Protein AF-A0A3C0S1H1-F1 (afdb_monomer_lite)

Foldseek 3Di:
DDEEEAQDAQCVCVVCVVVVVVNVVVPHAYAHAFNHLDAAVVDDQVVRVVRSVVSCVPRVDQAYEYRVNHHDPVNVVVNVVRHDYDDDPDDPPPD

Radius of gyration: 13.22 Å; chains: 1; bounding box: 35×28×32 Å

Sequence (95 aa):
QVKATFFCVAENIKKNPHLFQRILAEGHQVGNHTYNHLKGWETNDEQYLANVAKCQELTQTDLFRPPYARATKSQLRQLYKKYRVIMWDIMSGDF

Secondary structure (DSSP, 8-state):
----EEEE-HHHHHH-HHHHHHHHHTT-EEEE--SS---GGGS-HHHHHHHHHHHHHHH--SEE--GGG---HHHHHHHTTT-EE---S------

Structure (mmCIF, N/CA/C/O backbone):
data_AF-A0A3C0S1H1-F1
#
_entry.id   AF-A0A3C0S1H1-F1
#
loop_
_atom_site.group_PDB
_atom_site.id
_atom_site.type_symbol
_atom_site.label_atom_id
_atom_site.label_alt_id
_atom_site.label_comp_id
_atom_site.label_asym_id
_atom_site.label_entity_id
_atom_site.label_seq_id
_atom_site.pdbx_PDB_ins_code
_atom_site.Cartn_x
_atom_site.Cartn_y
_atom_site.Cartn_z
_atom_site.occupancy
_atom_site.B_iso_or_equiv
_atom_site.auth_seq_id
_atom_site.auth_comp_id
_atom_site.auth_asym_id
_atom_site.auth_atom_id
_atom_site.pdbx_PDB_model_num
ATOM 1 N N . GLN A 1 1 ? -22.963 -2.831 13.295 1.00 79.62 1 GLN A N 1
ATOM 2 C CA . GLN A 1 1 ? -22.106 -1.934 12.485 1.00 79.62 1 GLN A CA 1
ATOM 3 C C . GLN A 1 1 ? -21.158 -2.800 11.667 1.00 79.62 1 GLN A C 1
ATOM 5 O O . GLN A 1 1 ? -20.616 -3.743 12.230 1.00 79.62 1 GLN A O 1
ATOM 10 N N . VAL A 1 2 ? -20.986 -2.526 10.373 1.00 95.69 2 VAL A N 1
ATOM 11 C CA . VAL A 1 2 ? -20.068 -3.280 9.496 1.00 95.69 2 VAL A CA 1
ATOM 12 C C . VAL A 1 2 ? -18.714 -2.572 9.453 1.00 95.69 2 VAL A C 1
ATOM 14 O O . VAL A 1 2 ? -18.656 -1.345 9.527 1.00 95.69 2 VAL A O 1
ATOM 17 N N . LYS A 1 3 ? -17.623 -3.337 9.371 1.00 96.81 3 LYS A N 1
ATOM 18 C CA . LYS A 1 3 ? -16.267 -2.802 9.206 1.00 96.81 3 LYS A CA 1
ATOM 19 C C . LYS A 1 3 ? -15.798 -2.994 7.766 1.00 96.81 3 LYS A C 1
ATOM 21 O O . LYS A 1 3 ? -16.209 -3.941 7.103 1.00 96.81 3 LYS A O 1
ATOM 26 N N . ALA A 1 4 ? -14.932 -2.097 7.313 1.00 97.81 4 ALA A N 1
ATOM 27 C CA . ALA A 1 4 ? -14.335 -2.111 5.989 1.00 97.81 4 ALA A CA 1
ATOM 28 C C . ALA A 1 4 ? -12.813 -1.943 6.087 1.00 97.81 4 ALA A C 1
ATOM 30 O O . ALA A 1 4 ? -12.275 -1.583 7.142 1.00 97.81 4 ALA A O 1
ATOM 31 N N . THR A 1 5 ? -12.145 -2.182 4.962 1.00 98.31 5 THR A N 1
ATOM 32 C CA . THR A 1 5 ? -10.714 -1.944 4.779 1.00 98.31 5 THR A CA 1
ATOM 33 C C . THR A 1 5 ? -10.525 -0.836 3.752 1.00 98.31 5 THR A C 1
ATOM 35 O O . THR A 1 5 ? -10.991 -0.950 2.620 1.00 98.31 5 THR A O 1
ATOM 38 N N . PHE A 1 6 ? -9.811 0.219 4.133 1.00 98.50 6 PHE A N 1
ATOM 39 C CA . PHE A 1 6 ? -9.513 1.359 3.272 1.00 98.50 6 PHE A CA 1
ATOM 40 C C . PHE A 1 6 ? -8.083 1.247 2.747 1.00 98.50 6 PHE A C 1
ATOM 42 O O . PHE A 1 6 ? -7.127 1.331 3.513 1.00 98.50 6 PHE A O 1
ATOM 49 N N . PHE A 1 7 ? -7.920 1.063 1.436 1.00 98.62 7 PHE A N 1
ATOM 50 C CA . PHE A 1 7 ? -6.607 1.092 0.790 1.00 98.62 7 PHE A CA 1
ATOM 51 C C . PHE A 1 7 ? -6.215 2.545 0.521 1.00 98.62 7 PHE A C 1
ATOM 53 O O . PHE A 1 7 ? -6.671 3.161 -0.441 1.00 98.62 7 PHE A O 1
ATOM 60 N N . CYS A 1 8 ? -5.404 3.111 1.409 1.00 98.56 8 CYS A N 1
ATOM 61 C CA . CYS A 1 8 ? -5.101 4.533 1.422 1.00 98.56 8 CYS A CA 1
ATOM 62 C C . CYS A 1 8 ? -3.854 4.863 0.594 1.00 98.56 8 CYS A C 1
ATOM 64 O O . CYS A 1 8 ? -2.825 4.193 0.681 1.00 98.56 8 CYS A O 1
ATOM 66 N N . VAL A 1 9 ? -3.943 5.958 -0.161 1.00 98.69 9 VAL A N 1
ATOM 67 C CA . VAL A 1 9 ? -2.804 6.595 -0.833 1.00 98.69 9 VAL A CA 1
ATOM 68 C C . VAL A 1 9 ? -2.147 7.568 0.148 1.00 98.69 9 VAL A C 1
ATOM 70 O O . VAL A 1 9 ? -2.824 8.443 0.693 1.00 98.69 9 VAL A O 1
ATOM 73 N N . ALA A 1 10 ? -0.840 7.442 0.382 1.00 98.38 10 AL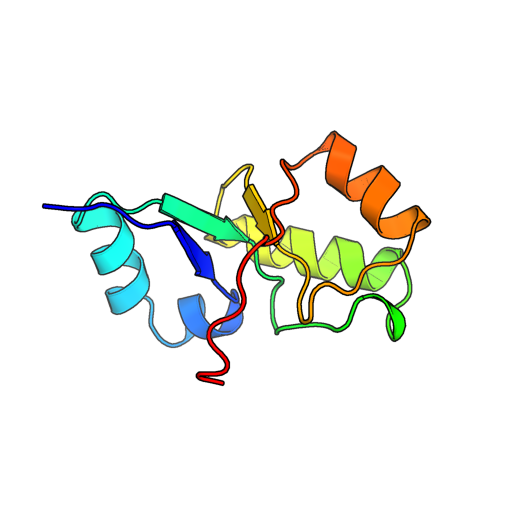A A N 1
ATOM 74 C CA . ALA A 1 10 ? -0.138 8.211 1.420 1.00 98.38 10 ALA A CA 1
ATOM 75 C C . ALA A 1 10 ? -0.255 9.732 1.256 1.00 98.38 10 ALA A C 1
ATOM 77 O O . ALA A 1 10 ? -0.375 10.463 2.238 1.00 98.38 10 ALA A O 1
ATOM 78 N N . GLU A 1 11 ? -0.237 10.225 0.019 1.00 98.50 11 GLU A N 1
ATOM 79 C CA . GLU A 1 11 ? -0.402 11.647 -0.265 1.00 98.50 11 GLU A CA 1
ATOM 80 C C . GLU A 1 11 ? -1.760 12.173 0.233 1.00 98.50 11 GLU A C 1
ATOM 82 O O . GLU A 1 11 ? -1.832 13.268 0.792 1.00 98.50 11 GLU A O 1
ATOM 87 N N . ASN A 1 12 ? -2.820 11.365 0.133 1.00 98.44 12 ASN A N 1
ATOM 88 C CA . ASN A 1 12 ? -4.145 11.717 0.643 1.00 98.44 12 ASN A CA 1
ATOM 89 C C . ASN A 1 12 ? -4.214 11.655 2.171 1.00 98.44 12 ASN A C 1
ATOM 91 O O . ASN A 1 12 ? -4.891 12.492 2.765 1.00 98.44 12 ASN A O 1
ATOM 95 N N . ILE A 1 13 ? -3.479 10.731 2.805 1.00 98.44 13 ILE A N 1
ATOM 96 C CA . ILE A 1 13 ? -3.318 10.702 4.270 1.00 98.44 13 ILE A CA 1
ATOM 97 C C . ILE A 1 13 ? -2.678 12.011 4.743 1.00 98.44 13 ILE A C 1
ATOM 99 O O . ILE A 1 13 ? -3.183 12.643 5.665 1.00 98.44 13 ILE A O 1
ATOM 103 N N . LYS A 1 14 ? -1.602 12.456 4.081 1.00 98.31 14 LYS A N 1
ATOM 104 C CA . LYS A 1 14 ? -0.916 13.712 4.427 1.00 98.31 14 LYS A CA 1
ATOM 105 C C . LYS A 1 14 ? -1.797 14.942 4.227 1.00 98.31 14 LYS A C 1
ATOM 107 O O . LYS A 1 14 ? -1.751 15.851 5.047 1.00 98.31 14 LYS A O 1
ATOM 112 N N . LYS A 1 15 ? -2.594 14.971 3.155 1.00 98.50 15 LYS A N 1
ATOM 113 C CA . LYS A 1 15 ? -3.539 16.067 2.883 1.00 98.50 15 LYS A CA 1
ATOM 114 C C . LYS A 1 15 ? -4.722 16.071 3.858 1.00 98.50 15 LYS A C 1
ATOM 116 O O . LYS A 1 15 ? -5.233 17.137 4.175 1.00 98.50 15 LYS A O 1
ATOM 121 N N . ASN A 1 16 ? -5.144 14.902 4.348 1.00 98.06 16 ASN A N 1
ATOM 122 C CA . ASN A 1 16 ? -6.346 14.740 5.173 1.00 98.06 16 ASN A CA 1
ATOM 123 C C . ASN A 1 16 ? -6.099 13.849 6.408 1.00 98.06 16 ASN A C 1
ATOM 125 O O . ASN A 1 16 ? -6.749 12.808 6.560 1.00 98.06 16 ASN A O 1
ATOM 129 N N . PRO A 1 17 ? -5.204 14.242 7.333 1.00 98.06 17 PRO A N 1
ATOM 130 C CA . PRO A 1 17 ? -4.836 13.396 8.469 1.00 98.06 17 PRO A CA 1
ATOM 131 C C . PRO A 1 17 ? -6.023 13.115 9.398 1.00 98.06 17 PRO A C 1
ATOM 133 O O . PRO A 1 17 ? -6.127 12.024 9.950 1.00 98.06 17 PRO A O 1
ATOM 136 N N . HIS A 1 18 ? -6.960 14.059 9.525 1.00 98.31 18 HIS A N 1
ATOM 137 C CA . HIS A 1 18 ? -8.156 13.893 10.352 1.00 98.31 18 HIS A CA 1
ATOM 138 C C . HIS A 1 18 ? -9.072 12.763 9.849 1.00 98.31 18 HIS A C 1
ATOM 140 O O . HIS A 1 18 ? -9.588 11.999 10.661 1.00 98.31 18 HIS A O 1
ATOM 146 N N . LEU A 1 19 ? -9.237 12.603 8.527 1.00 98.19 19 LEU A N 1
ATOM 147 C CA . LEU A 1 19 ? -10.024 11.503 7.956 1.00 98.19 19 LEU A CA 1
ATOM 148 C C . LEU A 1 19 ? -9.352 10.159 8.217 1.00 98.19 19 LEU A C 1
ATOM 150 O O . LEU A 1 19 ? -10.019 9.202 8.594 1.00 98.19 19 LEU A O 1
ATOM 154 N N . PHE A 1 20 ? -8.029 10.102 8.066 1.00 98.31 20 PHE A N 1
ATOM 155 C CA . PHE A 1 20 ? -7.267 8.894 8.358 1.00 98.31 20 PHE A CA 1
ATOM 156 C C . PHE A 1 20 ? -7.402 8.474 9.828 1.00 98.31 20 PHE A C 1
ATOM 158 O O . PHE A 1 20 ? -7.694 7.315 10.113 1.00 98.31 20 PHE A O 1
ATOM 165 N N . GLN A 1 21 ? -7.286 9.423 10.761 1.00 98.25 21 GLN A N 1
ATOM 166 C CA . GLN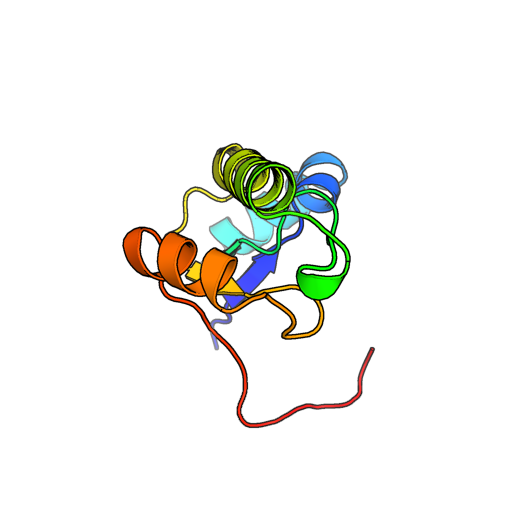 A 1 21 ? -7.510 9.149 12.183 1.00 98.25 21 GLN A CA 1
ATOM 167 C C . GLN A 1 21 ? -8.947 8.713 12.468 1.00 98.25 21 GLN A C 1
ATOM 169 O O . GLN A 1 21 ? -9.159 7.816 13.278 1.00 98.25 21 GLN A O 1
ATOM 174 N N . ARG A 1 22 ? -9.936 9.284 11.770 1.00 98.44 22 ARG A N 1
ATOM 175 C CA . ARG A 1 22 ? -11.334 8.872 11.915 1.00 98.44 22 ARG A CA 1
ATOM 176 C C . ARG A 1 22 ? -11.557 7.422 11.478 1.00 98.44 22 ARG A C 1
ATOM 178 O O . ARG A 1 22 ? -12.201 6.678 12.207 1.00 98.44 22 ARG A O 1
ATOM 185 N N . ILE A 1 23 ? -10.973 7.001 10.351 1.00 98.19 23 ILE A N 1
ATOM 186 C CA . ILE A 1 23 ? -11.016 5.602 9.881 1.00 98.19 23 ILE A CA 1
ATOM 187 C C . ILE A 1 23 ? -10.515 4.653 10.982 1.00 98.19 23 ILE A C 1
ATOM 189 O O . ILE A 1 23 ? -11.176 3.660 11.291 1.00 98.19 23 ILE A O 1
ATOM 193 N N . LEU A 1 24 ? -9.379 4.982 11.605 1.00 97.81 24 LEU A N 1
ATOM 194 C CA . LEU A 1 24 ? -8.799 4.184 12.688 1.00 97.81 24 LEU A CA 1
ATOM 195 C C . LEU A 1 24 ? -9.666 4.204 13.955 1.00 97.81 24 LEU A C 1
ATOM 197 O O . LEU A 1 24 ? -9.940 3.150 14.525 1.00 97.81 24 LEU A O 1
ATOM 201 N N . ALA A 1 25 ? -10.136 5.382 14.374 1.00 98.19 25 ALA A N 1
ATOM 202 C CA . ALA A 1 25 ? -10.970 5.553 15.565 1.00 98.19 25 ALA A CA 1
ATOM 203 C C . ALA A 1 25 ? -12.319 4.823 15.450 1.00 98.19 25 ALA A C 1
ATOM 205 O O . ALA A 1 25 ? -12.828 4.289 16.433 1.00 98.19 25 ALA A O 1
ATOM 206 N N . GLU A 1 26 ? -12.878 4.742 14.242 1.00 98.06 26 GLU A N 1
ATOM 207 C CA . GLU A 1 26 ? -14.093 3.978 13.950 1.00 98.06 26 GLU A CA 1
ATOM 208 C C . GLU A 1 26 ? -13.832 2.460 13.847 1.00 98.06 26 GLU A C 1
ATOM 210 O O . GLU A 1 26 ? -14.767 1.681 13.644 1.00 98.06 26 GLU A O 1
ATOM 215 N N . GLY A 1 27 ? -12.592 1.994 14.032 1.00 97.56 27 GLY A N 1
ATOM 216 C CA . GLY A 1 27 ? -12.228 0.575 14.062 1.00 97.56 27 GLY A CA 1
ATOM 217 C C . GLY A 1 27 ? -12.220 -0.093 12.687 1.00 97.56 27 GLY A C 1
ATOM 218 O O . GLY A 1 27 ? -12.467 -1.297 12.584 1.00 97.56 27 GLY A O 1
ATOM 219 N N . HIS A 1 28 ? -12.005 0.679 11.623 1.00 98.31 28 HIS A N 1
ATOM 220 C CA . HIS A 1 28 ? -11.772 0.151 10.284 1.00 98.31 28 HIS A CA 1
ATOM 221 C C . HIS A 1 28 ? -10.308 -0.257 10.095 1.00 98.31 28 HIS A C 1
ATOM 223 O O . HIS A 1 28 ? -9.419 0.183 10.823 1.00 98.31 28 HIS A O 1
ATOM 229 N N . GLN A 1 29 ? -10.051 -1.100 9.097 1.00 98.12 29 GLN A N 1
ATOM 230 C CA . GLN A 1 29 ? -8.688 -1.467 8.722 1.00 98.12 29 GLN A CA 1
ATOM 231 C C . GLN A 1 29 ? -8.143 -0.535 7.643 1.00 98.12 29 GLN A C 1
ATOM 233 O O . GLN A 1 29 ? -8.888 0.004 6.823 1.00 98.12 29 GLN A O 1
ATOM 238 N N . VAL A 1 30 ? -6.820 -0.409 7.605 1.00 98.50 30 VAL A N 1
ATOM 239 C CA . VAL A 1 30 ? -6.090 0.344 6.585 1.00 98.50 30 VAL A CA 1
ATOM 240 C C . VAL A 1 30 ? -5.201 -0.610 5.795 1.00 98.50 30 VAL A C 1
ATOM 242 O O . VAL A 1 30 ? -4.545 -1.483 6.361 1.00 98.50 30 VAL A O 1
ATOM 245 N N . GLY A 1 31 ? -5.172 -0.427 4.479 1.00 98.62 31 GLY A N 1
ATOM 246 C CA . GLY A 1 31 ? -4.242 -1.062 3.555 1.00 98.62 31 GLY A CA 1
ATOM 247 C C . GLY A 1 31 ? -3.383 -0.030 2.829 1.00 98.62 31 GLY A C 1
ATOM 248 O O . GLY A 1 31 ? -3.764 1.130 2.681 1.00 98.62 31 GLY A O 1
ATOM 249 N N . ASN A 1 32 ? -2.220 -0.460 2.358 1.00 98.75 32 ASN A N 1
ATOM 250 C CA . ASN A 1 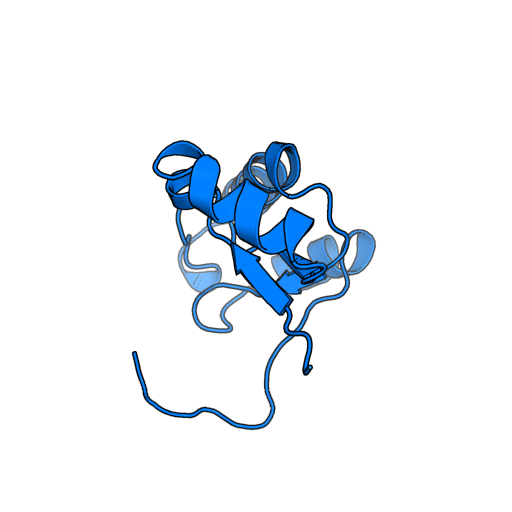32 ? -1.300 0.350 1.571 1.00 98.75 32 ASN A CA 1
ATOM 251 C C . ASN A 1 32 ? -1.745 0.377 0.099 1.00 98.75 32 ASN A C 1
ATOM 253 O O . ASN A 1 32 ? -1.974 -0.678 -0.504 1.00 98.75 32 ASN A O 1
ATOM 257 N N . HIS A 1 33 ? -1.859 1.577 -0.476 1.00 98.62 33 HIS A N 1
ATOM 258 C CA . HIS A 1 33 ? -2.219 1.779 -1.881 1.00 98.62 33 HIS A CA 1
ATOM 259 C C . HIS A 1 33 ? -1.203 2.634 -2.644 1.00 98.62 33 HIS A C 1
ATOM 261 O O . HIS A 1 33 ? -1.563 3.390 -3.547 1.00 98.62 33 HIS A O 1
ATOM 267 N N . THR A 1 34 ? 0.083 2.486 -2.304 1.00 98.62 34 THR A N 1
ATOM 268 C CA . THR A 1 34 ? 1.215 3.295 -2.795 1.00 98.62 34 THR A CA 1
ATOM 269 C C . THR A 1 34 ? 1.177 4.751 -2.311 1.00 98.62 34 THR A C 1
ATOM 271 O O . THR A 1 34 ? 0.194 5.230 -1.746 1.00 98.62 34 THR A O 1
ATOM 274 N N . TYR A 1 35 ? 2.280 5.478 -2.489 1.00 98.62 35 TYR A N 1
ATOM 275 C CA . TYR A 1 35 ? 2.410 6.845 -1.992 1.00 98.62 35 TYR A CA 1
ATOM 276 C C . TYR A 1 35 ? 1.553 7.844 -2.775 1.00 98.62 35 TYR A C 1
ATOM 278 O O . TYR A 1 35 ? 0.885 8.672 -2.165 1.00 98.62 35 TYR A O 1
ATOM 286 N N . ASN A 1 36 ? 1.569 7.762 -4.107 1.00 98.00 36 ASN A N 1
ATOM 287 C CA . ASN A 1 36 ? 0.890 8.691 -5.021 1.00 98.00 36 ASN A CA 1
ATOM 288 C C . ASN A 1 36 ? 0.138 7.965 -6.155 1.00 98.00 36 ASN A C 1
ATOM 290 O O . ASN A 1 36 ? 0.065 8.465 -7.273 1.00 98.00 36 ASN A O 1
ATOM 294 N N . HIS A 1 37 ? -0.406 6.777 -5.867 1.00 97.50 37 HIS A N 1
ATOM 295 C CA . HIS A 1 37 ? -1.187 5.960 -6.807 1.00 97.50 37 HIS A CA 1
ATOM 296 C C . HIS A 1 37 ? -0.406 5.546 -8.072 1.00 97.50 37 HIS A C 1
ATOM 298 O O . HIS A 1 37 ? -0.887 5.622 -9.207 1.00 97.50 37 HIS A O 1
ATOM 304 N N . LEU A 1 38 ? 0.841 5.113 -7.865 1.00 96.38 38 LEU A N 1
ATOM 305 C CA . LEU A 1 38 ? 1.780 4.805 -8.939 1.00 96.38 38 LEU A CA 1
ATOM 306 C C . LEU A 1 38 ? 1.376 3.524 -9.692 1.00 96.38 38 LEU A C 1
ATOM 308 O O . LEU A 1 38 ? 1.020 2.513 -9.086 1.00 96.38 38 LEU A O 1
ATOM 312 N N . LYS A 1 39 ? 1.448 3.543 -11.027 1.00 97.25 39 LYS A N 1
ATOM 313 C CA . LYS A 1 39 ? 1.079 2.400 -11.877 1.00 97.25 39 LYS A CA 1
ATOM 314 C C . LYS A 1 39 ? 2.213 1.378 -11.948 1.00 97.25 39 LYS A C 1
ATOM 316 O O . LYS A 1 39 ? 3.282 1.685 -12.471 1.00 97.25 39 LYS A O 1
ATOM 321 N N . GLY A 1 40 ? 1.965 0.144 -11.507 1.00 95.81 40 GLY A N 1
ATOM 322 C CA . GLY A 1 40 ? 3.015 -0.878 -11.428 1.00 95.81 40 GLY A CA 1
ATOM 323 C C . GLY A 1 40 ? 3.640 -1.257 -12.774 1.00 95.81 40 GLY A C 1
ATOM 324 O O . GLY A 1 40 ? 4.854 -1.367 -12.861 1.00 95.81 40 GLY A O 1
ATOM 325 N N . TRP A 1 41 ? 2.854 -1.402 -13.848 1.00 97.62 41 TRP A N 1
ATOM 326 C CA . TRP A 1 41 ? 3.388 -1.776 -15.174 1.00 97.62 41 TRP A CA 1
ATOM 327 C C . TRP A 1 41 ? 4.181 -0.672 -15.882 1.00 97.62 41 TRP A C 1
ATOM 329 O O . TRP A 1 41 ? 4.994 -0.981 -16.745 1.00 97.62 41 TRP A O 1
ATOM 339 N N . GLU A 1 42 ? 3.946 0.593 -15.534 1.00 97.44 42 GLU A N 1
ATOM 340 C CA . GLU A 1 42 ? 4.643 1.746 -16.130 1.00 97.44 42 GLU A CA 1
ATOM 341 C C . GLU A 1 42 ? 5.873 2.161 -15.301 1.00 97.44 42 GLU A C 1
ATOM 343 O O . GLU A 1 42 ? 6.574 3.102 -15.658 1.00 97.44 42 GLU A O 1
ATOM 348 N N . THR A 1 43 ? 6.144 1.467 -14.191 1.00 97.44 43 THR A N 1
ATOM 349 C CA . THR A 1 43 ? 7.204 1.815 -13.239 1.00 97.44 43 THR A CA 1
ATOM 350 C C . THR A 1 43 ? 8.155 0.638 -13.062 1.00 97.44 43 THR A C 1
ATOM 352 O O . THR A 1 43 ? 7.719 -0.504 -12.931 1.00 97.44 43 THR A O 1
ATOM 355 N N . ASN A 1 44 ? 9.462 0.899 -13.008 1.00 98.19 44 ASN A N 1
ATOM 356 C CA . ASN A 1 44 ? 10.434 -0.138 -12.661 1.00 98.19 44 ASN A CA 1
ATOM 357 C C . ASN A 1 44 ? 10.277 -0.610 -11.197 1.00 98.19 44 ASN A C 1
ATOM 359 O O . ASN A 1 44 ? 9.660 0.055 -10.362 1.00 98.19 44 ASN A O 1
ATOM 363 N N . ASP A 1 45 ? 10.835 -1.779 -10.887 1.00 98.12 45 ASP A N 1
ATOM 364 C CA . ASP A 1 45 ? 10.701 -2.423 -9.577 1.00 98.12 45 ASP A CA 1
ATOM 365 C C . ASP A 1 45 ? 11.199 -1.555 -8.415 1.00 98.12 45 ASP A C 1
ATOM 367 O O . ASP A 1 45 ? 10.510 -1.446 -7.403 1.00 98.12 45 ASP A O 1
ATOM 371 N N . GLU A 1 46 ? 12.370 -0.933 -8.552 1.00 98.31 46 GLU A N 1
ATOM 372 C CA . GLU A 1 46 ? 12.992 -0.142 -7.486 1.00 98.31 46 GLU A CA 1
ATOM 373 C C . GLU A 1 46 ? 12.115 1.050 -7.103 1.00 98.31 46 GLU A C 1
ATOM 375 O O . GLU A 1 46 ? 11.730 1.203 -5.941 1.00 98.31 46 GLU A O 1
ATOM 380 N N . GLN A 1 47 ? 11.724 1.851 -8.095 1.00 98.50 47 GLN A N 1
ATOM 381 C CA . GLN A 1 47 ? 10.885 3.021 -7.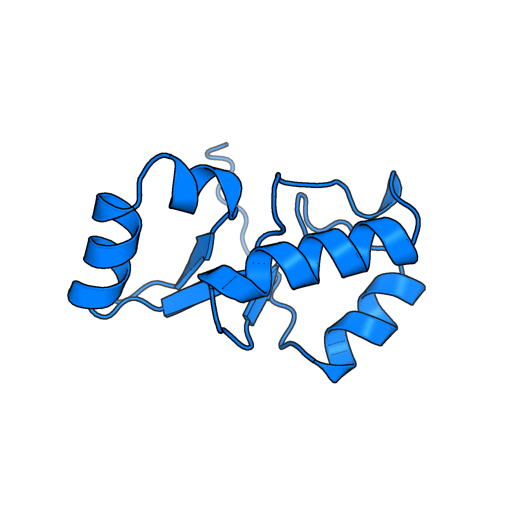881 1.00 98.50 47 GLN A CA 1
ATOM 382 C C . GLN A 1 47 ? 9.510 2.623 -7.336 1.00 98.50 47 GLN A C 1
ATOM 384 O O . GLN A 1 47 ? 8.997 3.279 -6.427 1.00 98.50 47 GLN A O 1
ATOM 389 N N . TYR A 1 48 ? 8.915 1.542 -7.847 1.00 98.62 48 TYR A N 1
ATOM 390 C CA . TYR A 1 48 ? 7.613 1.079 -7.377 1.00 98.62 48 TYR A CA 1
ATOM 391 C C . TYR A 1 48 ? 7.664 0.617 -5.918 1.00 98.62 48 TYR A C 1
ATOM 393 O O . TYR A 1 48 ? 6.842 1.033 -5.102 1.00 98.62 48 TYR A O 1
ATOM 401 N N . LEU A 1 49 ? 8.661 -0.191 -5.552 1.00 98.50 49 LEU A N 1
ATOM 402 C CA . LEU A 1 49 ? 8.809 -0.707 -4.191 1.00 98.50 49 LEU A CA 1
ATOM 403 C C . LEU A 1 49 ? 9.193 0.387 -3.195 1.00 98.50 49 LEU A C 1
ATOM 405 O O . LEU A 1 49 ? 8.679 0.382 -2.076 1.00 98.50 49 LEU A O 1
ATOM 409 N N . ALA A 1 50 ? 10.025 1.350 -3.598 1.00 98.62 50 ALA A N 1
ATOM 410 C CA . ALA A 1 50 ? 10.307 2.536 -2.796 1.00 98.62 50 ALA A CA 1
ATOM 411 C C . ALA A 1 50 ? 9.032 3.360 -2.556 1.00 98.62 50 ALA A C 1
ATOM 413 O O . ALA A 1 50 ? 8.794 3.836 -1.448 1.00 98.62 50 ALA A O 1
ATOM 414 N N . ASN A 1 51 ? 8.163 3.478 -3.563 1.00 98.62 51 ASN A N 1
ATOM 415 C CA . ASN A 1 51 ? 6.885 4.174 -3.439 1.00 98.62 51 ASN A CA 1
ATOM 416 C C . ASN A 1 51 ? 5.923 3.460 -2.468 1.00 98.62 51 ASN A C 1
ATOM 418 O O . ASN A 1 51 ? 5.292 4.106 -1.629 1.00 98.62 51 ASN A O 1
ATOM 422 N N . VAL A 1 52 ? 5.862 2.125 -2.523 1.00 98.62 52 VAL A N 1
ATOM 423 C CA . VAL A 1 52 ? 5.110 1.308 -1.554 1.00 98.62 52 VAL A CA 1
ATOM 424 C C . VAL A 1 52 ? 5.678 1.468 -0.141 1.00 98.62 52 VAL A C 1
ATOM 426 O O . VAL A 1 52 ? 4.913 1.685 0.798 1.00 98.62 52 VAL A O 1
ATOM 429 N N . ALA A 1 53 ? 7.004 1.414 0.018 1.00 98.50 53 ALA A N 1
ATOM 430 C CA . ALA A 1 53 ? 7.674 1.585 1.308 1.00 98.50 53 ALA A CA 1
ATOM 431 C C . ALA A 1 53 ? 7.434 2.981 1.905 1.00 98.50 53 ALA A C 1
ATOM 433 O O . ALA A 1 53 ? 7.133 3.101 3.087 1.00 98.50 53 ALA A O 1
ATOM 434 N N . LYS A 1 54 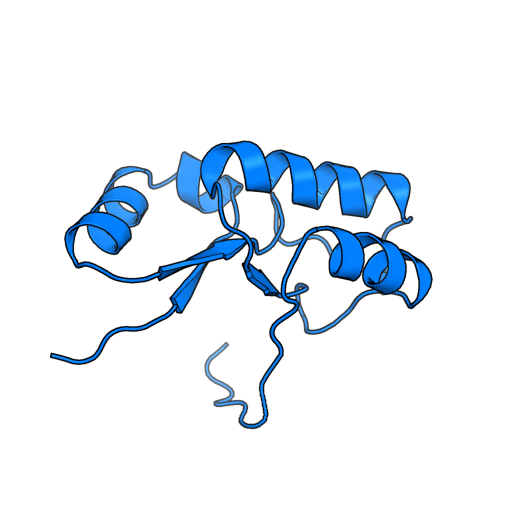? 7.447 4.029 1.081 1.00 98.62 54 LYS A N 1
ATOM 435 C CA . LYS A 1 54 ? 7.132 5.392 1.524 1.00 98.62 54 LYS A CA 1
ATOM 436 C C . LYS A 1 54 ? 5.687 5.534 2.011 1.00 98.62 54 LYS A C 1
ATOM 438 O O . LYS A 1 54 ? 5.408 6.304 2.922 1.00 98.62 54 LYS A O 1
ATOM 443 N N . CYS A 1 55 ? 4.742 4.801 1.416 1.00 98.62 55 CYS A N 1
ATOM 444 C CA . CYS A 1 55 ? 3.379 4.729 1.951 1.00 98.62 55 CYS A CA 1
ATOM 445 C C . CYS A 1 55 ? 3.323 3.979 3.285 1.00 98.62 55 CYS A C 1
ATOM 447 O O . CYS A 1 55 ? 2.559 4.356 4.175 1.00 98.62 55 CYS A O 1
ATOM 449 N N . GLN A 1 56 ? 4.160 2.952 3.433 1.00 98.38 56 GLN A N 1
ATOM 450 C CA . GLN A 1 56 ? 4.194 2.105 4.617 1.00 98.38 56 GLN A CA 1
ATOM 451 C C . GLN A 1 56 ? 4.563 2.866 5.892 1.00 98.38 56 GLN A C 1
ATOM 453 O O . GLN A 1 56 ? 4.054 2.524 6.958 1.00 98.38 56 GLN A O 1
ATOM 458 N N . GLU A 1 57 ? 5.369 3.924 5.778 1.00 98.12 57 GLU A N 1
ATOM 459 C CA . GLU A 1 57 ? 5.700 4.836 6.883 1.00 98.12 57 GLU A CA 1
ATOM 460 C C . GLU A 1 57 ? 4.450 5.411 7.574 1.00 98.12 57 GLU A C 1
ATOM 462 O O . GLU A 1 57 ? 4.471 5.652 8.781 1.00 98.12 57 GLU A O 1
ATOM 467 N N . LEU A 1 58 ? 3.352 5.598 6.827 1.00 97.94 58 LEU A N 1
ATOM 468 C CA . LEU A 1 58 ? 2.091 6.131 7.350 1.00 97.94 58 LEU A CA 1
ATOM 469 C C . LEU A 1 58 ? 1.070 5.040 7.672 1.00 97.94 58 LEU A C 1
ATOM 471 O O . LEU A 1 58 ? 0.353 5.150 8.662 1.00 97.94 58 LEU A O 1
ATOM 475 N N . THR A 1 59 ? 0.958 4.013 6.825 1.00 97.69 59 THR A N 1
ATOM 476 C CA . THR A 1 59 ? -0.109 3.010 6.958 1.00 97.69 59 THR A CA 1
ATOM 477 C C . THR A 1 59 ? 0.209 1.911 7.964 1.00 97.69 59 THR A C 1
ATOM 479 O O . THR A 1 59 ? -0.728 1.343 8.512 1.00 97.69 59 THR A O 1
ATOM 482 N N . GLN A 1 60 ? 1.495 1.589 8.173 1.00 97.31 60 GLN A N 1
ATOM 483 C CA . GLN A 1 60 ? 1.981 0.570 9.120 1.00 97.31 60 GLN A CA 1
ATOM 484 C C . GLN A 1 60 ? 1.151 -0.732 9.120 1.00 97.31 60 GLN A C 1
ATOM 486 O O . GLN A 1 60 ? 0.813 -1.287 10.160 1.00 97.31 60 GLN A O 1
ATOM 491 N N . THR A 1 61 ? 0.807 -1.213 7.926 1.00 97.38 61 THR A N 1
ATOM 492 C CA . THR A 1 61 ? -0.106 -2.342 7.692 1.00 97.38 61 THR A CA 1
ATOM 493 C C . THR A 1 61 ? 0.594 -3.450 6.918 1.00 97.38 61 THR A C 1
ATOM 495 O O . THR A 1 61 ? 1.558 -3.201 6.199 1.00 97.38 61 THR A O 1
ATOM 498 N N . ASP A 1 62 ? 0.109 -4.678 7.029 1.00 97.50 62 ASP A N 1
ATOM 499 C CA . ASP A 1 62 ? 0.564 -5.798 6.208 1.00 97.50 62 ASP A CA 1
ATOM 500 C C . ASP A 1 62 ? -0.311 -6.003 4.958 1.00 97.50 62 ASP A C 1
ATOM 502 O O . ASP A 1 62 ? -0.029 -6.882 4.149 1.00 97.50 62 ASP A O 1
ATOM 506 N N . LEU A 1 63 ? -1.357 -5.195 4.764 1.00 98.75 63 LEU A N 1
ATOM 507 C CA . LEU A 1 63 ? -2.246 -5.262 3.604 1.00 98.75 63 LEU A CA 1
ATOM 508 C C . LEU A 1 63 ? -1.755 -4.355 2.476 1.00 98.75 63 LEU A C 1
ATOM 510 O O . LEU A 1 63 ? -1.479 -3.175 2.689 1.00 98.75 63 LEU A O 1
ATOM 514 N N . PHE A 1 64 ? -1.739 -4.866 1.249 1.00 98.69 64 PHE A N 1
ATOM 515 C CA . PHE A 1 64 ? -1.402 -4.080 0.065 1.00 98.69 64 PHE A CA 1
ATOM 516 C C . PHE A 1 64 ? -2.386 -4.340 -1.072 1.00 98.69 64 PHE A C 1
ATOM 518 O O . PHE A 1 64 ? -2.733 -5.487 -1.339 1.00 98.69 64 PHE A O 1
ATOM 525 N N . ARG A 1 65 ? -2.792 -3.293 -1.792 1.00 98.62 65 ARG A N 1
ATOM 526 C CA . ARG A 1 65 ? -3.508 -3.427 -3.067 1.00 98.62 65 ARG A CA 1
ATOM 527 C C . ARG A 1 65 ? -2.771 -2.632 -4.141 1.00 98.62 65 ARG A C 1
ATOM 529 O O . ARG A 1 65 ? -2.559 -1.436 -3.942 1.00 98.62 65 ARG A O 1
ATOM 536 N N . PRO A 1 66 ? -2.402 -3.233 -5.282 1.00 98.12 66 PRO A N 1
ATOM 537 C CA . PRO A 1 66 ? -1.784 -2.487 -6.367 1.00 98.12 66 PRO A CA 1
ATOM 538 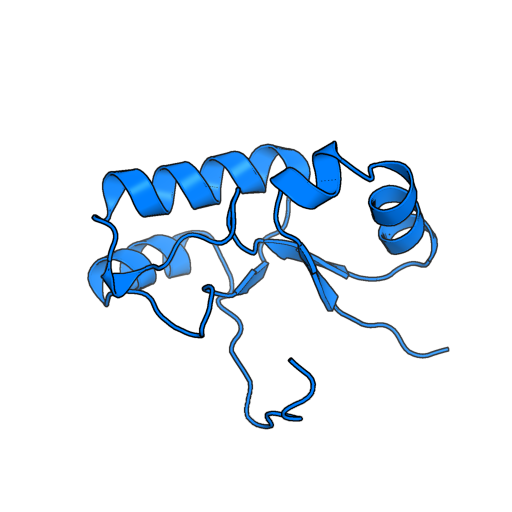C C . PRO A 1 66 ? -2.806 -1.547 -7.032 1.00 98.12 66 PRO A C 1
ATOM 540 O O . PRO A 1 66 ? -3.922 -1.984 -7.338 1.00 98.12 66 PRO A O 1
ATOM 543 N N . PRO A 1 67 ? -2.444 -0.278 -7.300 1.00 97.69 67 PRO A N 1
ATOM 544 C CA . PRO A 1 67 ? -3.224 0.617 -8.148 1.00 97.69 67 PRO A CA 1
ATOM 545 C C . PRO A 1 67 ? -3.615 -0.053 -9.464 1.00 97.69 67 PRO A C 1
ATOM 547 O O . PRO A 1 67 ? -2.806 -0.744 -10.090 1.00 97.69 67 PRO A O 1
ATOM 550 N N . TYR A 1 68 ? -4.870 0.136 -9.876 1.00 96.38 68 TYR A N 1
ATOM 551 C CA . TYR A 1 68 ? -5.440 -0.441 -11.102 1.00 96.38 68 TYR A CA 1
ATOM 552 C C . TYR A 1 68 ? -5.377 -1.975 -11.201 1.00 96.38 68 TYR A C 1
ATOM 554 O O . TYR A 1 68 ? -5.484 -2.503 -12.306 1.00 96.38 68 TYR A O 1
ATOM 562 N N . ALA A 1 69 ? -5.153 -2.697 -10.094 1.00 95.06 69 ALA A N 1
ATOM 563 C CA . ALA A 1 69 ? -4.831 -4.129 -10.120 1.00 95.06 69 ALA A CA 1
ATOM 564 C C . ALA A 1 69 ? -3.566 -4.477 -10.937 1.00 95.06 69 ALA A C 1
ATOM 566 O O . ALA A 1 69 ? -3.397 -5.611 -11.384 1.00 95.06 69 ALA A O 1
ATOM 567 N N . ARG A 1 70 ? -2.655 -3.516 -11.140 1.00 96.50 70 ARG A N 1
ATOM 568 C CA . ARG A 1 70 ? -1.490 -3.679 -12.020 1.00 96.50 70 ARG A CA 1
ATOM 569 C C . ARG A 1 70 ? -0.185 -3.603 -11.243 1.00 96.50 70 ARG A C 1
ATOM 571 O O . ARG A 1 70 ? 0.208 -2.544 -10.761 1.00 96.50 70 ARG A O 1
ATOM 578 N N . ALA A 1 71 ? 0.512 -4.731 -11.212 1.00 97.06 71 ALA A N 1
ATOM 579 C CA . ALA A 1 71 ? 1.903 -4.859 -10.800 1.00 97.06 71 ALA A CA 1
ATOM 580 C C . ALA A 1 71 ? 2.588 -5.930 -11.662 1.00 97.06 71 ALA A C 1
ATOM 582 O O . ALA A 1 71 ? 1.935 -6.848 -12.172 1.00 97.06 71 ALA A O 1
ATOM 583 N N . THR A 1 72 ? 3.895 -5.803 -11.877 1.00 98.12 72 THR A N 1
ATOM 584 C CA . THR A 1 72 ? 4.677 -6.804 -12.617 1.00 98.12 72 THR A CA 1
ATOM 585 C C . THR A 1 72 ? 4.881 -8.062 -11.764 1.00 98.12 72 THR A C 1
ATOM 587 O O . THR A 1 72 ? 4.775 -8.038 -10.535 1.00 98.12 72 THR A O 1
ATOM 590 N N . LYS A 1 73 ? 5.220 -9.195 -12.395 1.00 97.81 73 LYS A N 1
ATOM 591 C CA . LYS A 1 73 ? 5.524 -10.441 -11.663 1.00 97.81 73 LYS A CA 1
ATOM 592 C C . LYS A 1 73 ? 6.703 -10.273 -10.696 1.00 97.81 73 LYS A C 1
ATOM 594 O O . LYS A 1 73 ? 6.709 -10.891 -9.632 1.00 97.81 73 LYS A O 1
ATOM 599 N N . SER A 1 74 ? 7.698 -9.466 -11.063 1.00 98.19 74 SER A N 1
ATOM 600 C CA . SER A 1 74 ? 8.881 -9.198 -10.242 1.00 98.19 74 SER A CA 1
ATOM 601 C C . SER A 1 74 ? 8.546 -8.313 -9.036 1.00 98.19 74 SER A C 1
ATOM 603 O O . SER A 1 74 ? 8.916 -8.672 -7.917 1.00 98.19 74 SER A O 1
ATOM 605 N N . GLN A 1 75 ? 7.734 -7.264 -9.217 1.00 98.44 75 GLN A N 1
ATOM 606 C CA . GLN A 1 75 ? 7.181 -6.462 -8.118 1.00 98.44 75 GLN A CA 1
ATOM 607 C C . GLN A 1 75 ? 6.358 -7.327 -7.160 1.00 98.44 75 GLN A C 1
ATOM 609 O O . GLN A 1 75 ? 6.625 -7.345 -5.959 1.00 98.44 75 GLN A O 1
ATOM 614 N N . LEU A 1 76 ? 5.396 -8.097 -7.683 1.00 98.25 76 LEU A N 1
ATOM 615 C CA . LEU A 1 76 ? 4.532 -8.960 -6.874 1.00 98.25 76 LEU A CA 1
ATOM 616 C C . LEU A 1 76 ? 5.339 -9.971 -6.060 1.00 98.25 76 LEU A C 1
ATOM 618 O O . LEU A 1 76 ? 5.092 -10.127 -4.868 1.00 98.25 76 LEU A O 1
ATOM 622 N N . ARG A 1 77 ? 6.354 -10.607 -6.658 1.00 98.38 77 ARG A N 1
ATOM 623 C CA . ARG A 1 77 ? 7.241 -11.542 -5.946 1.00 98.38 77 ARG A CA 1
ATOM 624 C C . ARG A 1 77 ? 7.906 -10.901 -4.727 1.00 98.38 77 ARG A C 1
ATOM 626 O O . ARG A 1 77 ? 8.122 -11.582 -3.729 1.00 98.38 77 ARG A O 1
ATOM 633 N N . GLN A 1 78 ? 8.267 -9.624 -4.807 1.00 98.25 78 GLN A N 1
ATOM 634 C CA . GLN A 1 78 ? 8.876 -8.898 -3.692 1.00 98.25 78 GLN A CA 1
ATOM 635 C C . GLN A 1 78 ? 7.826 -8.449 -2.672 1.00 98.25 78 GLN A C 1
ATOM 637 O O . GLN A 1 78 ? 8.054 -8.569 -1.469 1.00 98.25 78 GLN A O 1
ATOM 642 N N . LEU A 1 79 ? 6.661 -8.002 -3.141 1.00 98.19 79 LEU A N 1
ATOM 643 C CA . LEU A 1 79 ? 5.552 -7.576 -2.291 1.00 98.19 79 LEU A CA 1
ATOM 644 C C . LEU A 1 79 ? 4.986 -8.724 -1.456 1.00 98.19 79 LEU A C 1
ATOM 646 O O . LEU A 1 79 ? 4.797 -8.541 -0.259 1.00 98.19 79 LEU A O 1
ATOM 650 N N . TYR A 1 80 ? 4.820 -9.919 -2.027 1.00 98.31 80 TYR A N 1
ATOM 651 C CA . TYR A 1 80 ? 4.328 -11.099 -1.302 1.00 98.31 80 TYR A CA 1
ATOM 652 C C . TYR A 1 80 ? 5.216 -11.524 -0.126 1.00 98.31 80 TYR A C 1
ATOM 654 O O . TYR A 1 80 ? 4.749 -12.217 0.770 1.00 98.31 80 TYR A O 1
ATOM 662 N N . LYS A 1 81 ? 6.487 -11.106 -0.092 1.00 97.69 81 LYS A N 1
ATOM 663 C CA . LYS A 1 81 ? 7.377 -11.375 1.051 1.00 97.69 81 LYS A CA 1
ATOM 664 C C . LYS A 1 81 ? 7.077 -10.490 2.262 1.00 97.69 81 LYS A C 1
ATOM 666 O O . LYS A 1 81 ? 7.530 -10.804 3.355 1.00 97.69 81 LYS A O 1
ATOM 671 N N . LYS A 1 82 ? 6.403 -9.356 2.055 1.00 96.94 82 LYS A N 1
ATOM 672 C CA . LYS A 1 82 ? 6.188 -8.311 3.070 1.00 96.94 82 LYS A CA 1
ATOM 673 C C . LYS A 1 82 ? 4.712 -8.019 3.332 1.00 96.94 82 LYS A C 1
ATOM 675 O O . LYS A 1 82 ? 4.393 -7.497 4.392 1.00 96.94 82 LYS A O 1
ATOM 680 N N . TYR A 1 83 ? 3.840 -8.333 2.377 1.00 98.50 83 TYR A N 1
ATOM 681 C CA . TYR A 1 83 ? 2.438 -7.946 2.393 1.00 98.50 83 TYR A CA 1
ATOM 682 C C . TYR A 1 83 ? 1.521 -9.088 1.961 1.00 98.50 83 TYR A C 1
ATOM 684 O O . TYR A 1 83 ? 1.844 -9.882 1.074 1.00 98.50 83 TYR A O 1
ATOM 692 N N . ARG A 1 84 ? 0.310 -9.079 2.513 1.00 98.50 84 ARG A N 1
ATOM 693 C CA . ARG A 1 84 ? -0.862 -9.748 1.955 1.00 98.50 84 ARG A CA 1
ATOM 694 C C . ARG A 1 84 ? -1.410 -8.878 0.827 1.00 98.50 84 ARG A C 1
ATOM 696 O O . ARG A 1 84 ? -1.970 -7.808 1.070 1.00 98.50 84 ARG A O 1
ATOM 703 N N . VAL A 1 85 ? -1.211 -9.321 -0.413 1.00 98.31 85 VAL A N 1
ATOM 704 C CA . VAL A 1 85 ? -1.703 -8.609 -1.599 1.00 98.31 85 VAL A CA 1
ATOM 705 C C . VAL A 1 85 ? -3.183 -8.932 -1.809 1.00 98.31 85 VAL A C 1
ATOM 707 O O . VAL A 1 85 ? -3.543 -10.097 -1.953 1.00 98.31 85 VAL A O 1
ATOM 710 N N . ILE A 1 86 ? -4.034 -7.906 -1.828 1.00 98.19 86 ILE A N 1
ATOM 711 C CA . ILE A 1 86 ? -5.494 -8.026 -1.876 1.00 98.19 86 ILE A CA 1
ATOM 712 C C . ILE A 1 86 ? -6.036 -7.461 -3.191 1.00 98.19 86 ILE A C 1
ATOM 714 O O . ILE A 1 86 ? -5.901 -6.269 -3.478 1.00 98.19 86 ILE A O 1
ATOM 718 N N . MET A 1 87 ? -6.724 -8.311 -3.950 1.00 96.31 87 MET A N 1
ATOM 719 C CA . MET A 1 87 ? -7.427 -7.959 -5.190 1.00 96.31 87 MET A CA 1
ATOM 720 C C . MET A 1 87 ? -8.938 -7.849 -4.923 1.00 96.31 87 MET A C 1
ATOM 722 O O . MET A 1 87 ? -9.332 -7.447 -3.824 1.00 96.31 87 MET A O 1
ATOM 726 N N . TRP A 1 88 ? -9.776 -8.154 -5.909 1.00 95.00 88 TRP A N 1
ATOM 727 C CA . TRP A 1 88 ? -11.228 -8.248 -5.777 1.00 95.00 88 TRP A CA 1
ATOM 728 C C . TRP A 1 88 ? -11.767 -9.316 -6.731 1.00 95.00 88 TRP A C 1
ATOM 730 O O . TRP A 1 88 ? -11.187 -9.543 -7.792 1.00 95.00 88 TRP A O 1
ATOM 740 N N . ASP A 1 89 ? -12.906 -9.902 -6.372 1.00 94.88 89 ASP A N 1
ATOM 741 C CA . ASP A 1 89 ? -13.685 -10.784 -7.251 1.00 94.88 89 ASP A CA 1
ATOM 742 C C . ASP A 1 89 ? -14.858 -10.035 -7.908 1.00 94.88 89 ASP A C 1
ATOM 744 O O . ASP A 1 89 ? -15.320 -10.404 -8.984 1.00 94.88 89 ASP A O 1
ATOM 748 N N . ILE A 1 90 ? -15.316 -8.943 -7.279 1.00 94.50 90 ILE A N 1
ATOM 749 C CA . ILE A 1 90 ? -16.439 -8.108 -7.725 1.00 94.50 90 ILE A CA 1
ATOM 750 C C . ILE A 1 90 ? -15.962 -6.657 -7.866 1.00 94.50 90 ILE A C 1
ATOM 752 O O . ILE A 1 90 ? -15.342 -6.116 -6.950 1.00 94.50 90 ILE A O 1
ATOM 756 N N . MET A 1 91 ? -16.264 -6.028 -9.007 1.00 91.75 91 MET A N 1
ATOM 757 C CA . MET A 1 91 ? -15.999 -4.613 -9.295 1.00 91.75 91 MET A CA 1
ATOM 758 C C . MET A 1 91 ? -17.326 -3.867 -9.475 1.00 91.75 91 MET A C 1
ATOM 760 O O . MET A 1 91 ? -18.128 -4.246 -10.323 1.00 91.75 91 MET A O 1
ATOM 764 N N . SER A 1 92 ? -17.536 -2.807 -8.694 1.00 93.19 92 SER A N 1
ATOM 765 C CA . SER A 1 92 ? -18.750 -1.974 -8.691 1.00 93.19 92 SER A CA 1
ATOM 766 C C . SER A 1 92 ? -18.873 -1.033 -9.891 1.00 93.19 92 SER A C 1
ATOM 768 O O . SER A 1 92 ? -19.988 -0.781 -10.335 1.00 93.19 92 SER A O 1
ATOM 770 N N . GLY A 1 93 ? -17.756 -0.517 -10.413 1.00 90.56 93 GLY A N 1
ATOM 771 C CA . GLY A 1 93 ? -17.765 0.456 -11.515 1.00 90.56 93 GLY A CA 1
ATOM 772 C C . GLY A 1 93 ? -18.131 1.887 -11.096 1.00 90.56 93 GLY A C 1
ATOM 773 O O . GLY A 1 93 ? -18.744 2.608 -11.871 1.00 90.56 93 GLY A O 1
ATOM 774 N N . ASP A 1 94 ? -17.787 2.280 -9.871 1.00 90.56 94 ASP A N 1
ATOM 775 C CA . ASP A 1 94 ? -18.139 3.546 -9.206 1.00 90.56 94 ASP A CA 1
ATOM 776 C C . ASP A 1 94 ? -17.051 4.639 -9.281 1.00 90.56 94 ASP A C 1
ATOM 778 O O . ASP A 1 94 ? -17.147 5.650 -8.585 1.00 90.56 94 ASP A O 1
ATOM 782 N N . PHE A 1 95 ? -16.006 4.407 -10.080 1.00 77.19 95 PHE A N 1
ATOM 783 C CA . PHE A 1 95 ? -14.802 5.241 -10.194 1.00 77.19 95 PHE A CA 1
ATOM 784 C C . PHE A 1 95 ? -14.968 6.498 -11.058 1.00 77.19 95 PHE A C 1
ATOM 786 O O . PHE A 1 95 ? -15.812 6.500 -11.981 1.00 77.19 95 PHE A O 1
#

pLDDT: mean 97.21, std 3.18, range [77.19, 98.75]